Protein AF-A0A374C3P7-F1 (afdb_monomer_lite)

Structure (mmCIF, N/CA/C/O backbone):
data_AF-A0A374C3P7-F1
#
_entry.id   AF-A0A374C3P7-F1
#
loop_
_atom_site.group_PDB
_atom_site.id
_atom_site.type_symbol
_atom_site.label_atom_id
_atom_site.label_alt_id
_atom_site.label_comp_id
_atom_site.label_asym_id
_atom_site.label_entity_id
_atom_site.label_seq_id
_atom_site.pdbx_PDB_ins_code
_atom_site.Cartn_x
_atom_site.Cartn_y
_atom_site.Cartn_z
_atom_site.occupancy
_atom_site.B_iso_or_equiv
_atom_site.auth_seq_id
_atom_site.auth_comp_id
_atom_site.auth_asym_id
_atom_site.auth_atom_id
_atom_site.pdbx_PDB_model_num
ATOM 1 N N . MET A 1 1 ? -23.622 -19.305 -18.055 1.00 50.78 1 MET A N 1
ATOM 2 C CA . MET A 1 1 ? -22.420 -1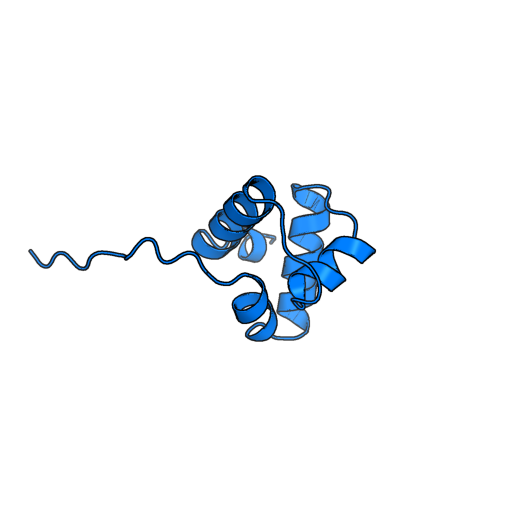9.431 -17.206 1.00 50.78 1 MET A CA 1
ATOM 3 C C . MET A 1 1 ? -21.246 -18.920 -18.022 1.00 50.78 1 MET A C 1
ATOM 5 O O . MET A 1 1 ? -20.993 -19.491 -19.070 1.00 50.78 1 MET A O 1
ATOM 9 N N . GLN A 1 2 ? -20.608 -17.817 -17.629 1.00 37.53 2 GLN A N 1
ATOM 10 C CA . GLN A 1 2 ? -19.387 -17.340 -18.288 1.00 37.53 2 GLN A CA 1
ATOM 11 C C . GLN A 1 2 ? -18.293 -17.255 -17.227 1.00 37.53 2 GLN A C 1
ATOM 13 O O . GLN A 1 2 ? -18.354 -16.448 -16.301 1.00 37.53 2 GLN A O 1
ATOM 18 N N . GLN A 1 3 ? -17.364 -18.202 -17.323 1.00 47.50 3 GLN A N 1
ATOM 19 C 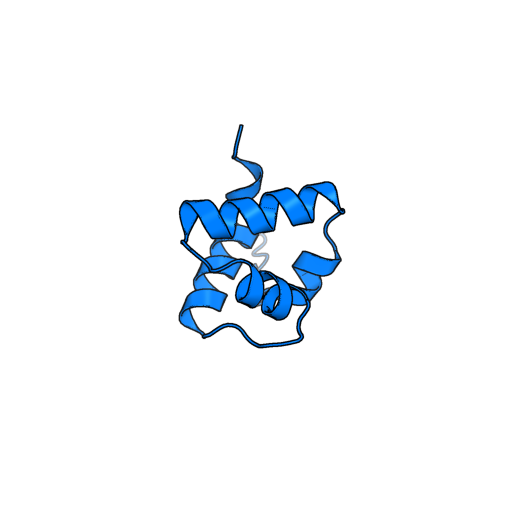CA . GLN A 1 3 ? -16.174 -18.321 -16.500 1.00 47.50 3 GLN A CA 1
ATOM 20 C C . GLN A 1 3 ? -15.161 -17.283 -16.993 1.00 47.50 3 GLN A C 1
ATOM 22 O O . GLN A 1 3 ? -14.398 -17.557 -17.913 1.00 47.50 3 GLN A O 1
ATOM 27 N N . ASN A 1 4 ? -15.132 -16.093 -16.396 1.00 42.12 4 ASN A N 1
ATOM 28 C CA . ASN A 1 4 ? -13.994 -15.199 -16.590 1.00 42.12 4 ASN A CA 1
ATOM 29 C C . ASN A 1 4 ? -12.961 -15.528 -15.521 1.00 42.12 4 ASN A C 1
ATOM 31 O O . ASN A 1 4 ? -13.059 -15.076 -14.381 1.00 42.12 4 ASN A O 1
ATOM 35 N N . GLY A 1 5 ? -11.995 -16.370 -15.896 1.00 42.91 5 GLY A N 1
ATOM 36 C CA . GLY A 1 5 ? -10.806 -16.631 -15.105 1.00 42.91 5 GLY A CA 1
ATOM 37 C C . GLY A 1 5 ? -10.147 -15.308 -14.738 1.00 42.91 5 GLY A C 1
ATOM 38 O O . GLY A 1 5 ? -9.492 -14.678 -15.567 1.00 42.91 5 GLY A O 1
ATOM 39 N N . VAL A 1 6 ? -10.332 -14.889 -13.487 1.00 48.75 6 VAL A N 1
ATOM 40 C CA . VAL A 1 6 ? -9.476 -13.899 -12.844 1.00 48.75 6 VAL A CA 1
ATOM 41 C C . VAL A 1 6 ? -8.121 -14.577 -12.774 1.00 48.75 6 VAL A C 1
ATOM 43 O O . VAL A 1 6 ? -7.843 -15.344 -11.853 1.00 48.75 6 VAL A O 1
ATOM 46 N N . LYS A 1 7 ? -7.317 -14.389 -13.823 1.00 48.53 7 LYS A N 1
ATOM 47 C CA . LYS A 1 7 ? -5.922 -14.796 -13.824 1.00 48.53 7 LYS A CA 1
ATOM 48 C C . LYS A 1 7 ? -5.350 -14.269 -12.515 1.00 48.53 7 LYS A C 1
ATOM 50 O O . LYS A 1 7 ? -5.504 -13.090 -12.196 1.00 48.53 7 LYS A O 1
ATOM 55 N N . ASN A 1 8 ? -4.754 -15.153 -11.725 1.00 54.28 8 ASN A N 1
ATOM 56 C CA . ASN A 1 8 ? -3.940 -14.779 -10.576 1.00 54.28 8 ASN A CA 1
ATOM 57 C C . ASN A 1 8 ? -2.664 -14.083 -11.083 1.00 54.28 8 ASN A C 1
ATOM 59 O O . ASN A 1 8 ? -1.558 -14.530 -10.810 1.00 54.28 8 ASN A O 1
ATOM 63 N N . GLU A 1 9 ? -2.814 -13.028 -11.884 1.00 64.44 9 GLU A N 1
ATOM 64 C CA . GLU A 1 9 ? -1.716 -12.177 -12.292 1.00 64.44 9 GLU A CA 1
ATOM 65 C C . GLU A 1 9 ? -1.252 -11.447 -11.041 1.00 64.44 9 GLU A C 1
ATOM 67 O O . GLU A 1 9 ? -1.982 -10.666 -10.424 1.00 64.44 9 GLU A O 1
ATOM 72 N N . THR A 1 10 ? -0.041 -11.794 -10.619 1.00 69.50 10 THR A N 1
ATOM 73 C CA . THR A 1 10 ? 0.696 -11.063 -9.601 1.00 69.50 10 THR A CA 1
ATOM 74 C C . THR A 1 10 ? 0.783 -9.613 -10.054 1.00 69.50 10 THR A C 1
ATOM 76 O O . THR A 1 10 ? 1.365 -9.319 -11.098 1.00 69.50 10 THR A O 1
ATOM 79 N N . ILE A 1 11 ? 0.193 -8.704 -9.282 1.00 83.00 11 ILE A N 1
ATOM 80 C CA . ILE A 1 11 ? 0.260 -7.279 -9.579 1.00 83.00 11 ILE A CA 1
ATOM 81 C C . ILE A 1 11 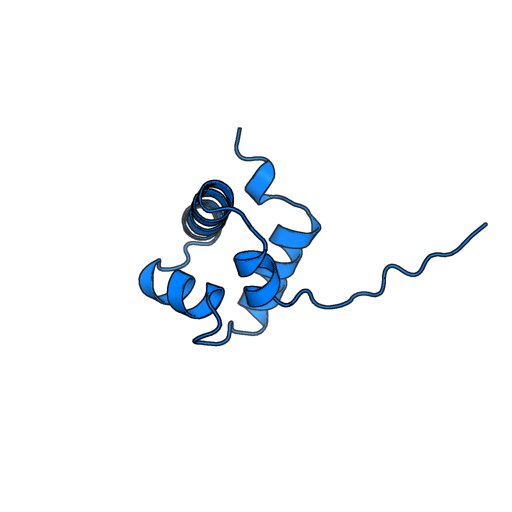? 1.701 -6.843 -9.336 1.00 83.00 11 ILE A C 1
ATOM 83 O O . ILE A 1 11 ? 2.284 -7.104 -8.276 1.00 83.00 11 ILE A O 1
ATOM 87 N N . ASN A 1 12 ? 2.284 -6.153 -10.315 1.00 89.31 12 ASN A N 1
ATOM 88 C CA . ASN A 1 12 ? 3.549 -5.476 -10.101 1.00 89.31 12 ASN A CA 1
ATOM 89 C C . ASN A 1 12 ? 3.311 -4.306 -9.134 1.00 89.31 12 ASN A C 1
ATOM 91 O O . ASN A 1 12 ? 2.696 -3.301 -9.488 1.00 89.31 12 ASN A O 1
ATOM 95 N N . ILE A 1 13 ? 3.779 -4.458 -7.893 1.00 91.25 13 ILE A N 1
ATOM 96 C CA . ILE A 1 13 ? 3.556 -3.497 -6.802 1.00 91.25 13 ILE A CA 1
ATOM 97 C C . ILE A 1 13 ? 4.068 -2.105 -7.177 1.00 91.25 13 ILE A C 1
ATOM 99 O O . ILE A 1 13 ? 3.429 -1.109 -6.839 1.00 91.25 13 ILE A O 1
ATOM 103 N N . SER A 1 14 ? 5.209 -2.026 -7.865 1.00 91.88 14 SER A N 1
ATOM 104 C CA . SER A 1 14 ? 5.807 -0.750 -8.248 1.00 91.88 14 SER A CA 1
ATOM 105 C C . SER A 1 14 ? 5.024 -0.057 -9.354 1.00 91.88 14 SER A C 1
ATOM 107 O O . SER A 1 14 ? 4.849 1.159 -9.298 1.00 91.88 14 SER A O 1
ATOM 109 N N . ASP A 1 15 ? 4.520 -0.818 -10.324 1.00 90.88 15 ASP A N 1
ATOM 110 C CA . ASP A 1 15 ? 3.663 -0.288 -11.386 1.00 90.88 15 ASP A CA 1
ATOM 111 C C . ASP A 1 15 ? 2.345 0.250 -10.812 1.00 90.88 15 ASP A C 1
ATOM 113 O O . ASP A 1 15 ? 2.005 1.417 -11.005 1.00 90.88 15 ASP A O 1
ATOM 117 N N . TYR A 1 16 ? 1.693 -0.544 -9.956 1.00 92.06 16 TYR A N 1
ATOM 118 C CA . TYR A 1 16 ? 0.503 -0.122 -9.222 1.00 92.06 16 TYR A CA 1
ATOM 119 C C . TYR A 1 16 ? 0.756 1.133 -8.377 1.00 92.06 16 TYR A C 1
ATOM 121 O O . TYR A 1 16 ? -0.018 2.083 -8.405 1.00 92.06 16 TYR A O 1
ATOM 129 N N . TYR A 1 17 ? 1.859 1.184 -7.628 1.00 92.25 17 TYR A N 1
ATOM 130 C CA . TYR A 1 17 ? 2.176 2.359 -6.817 1.00 92.25 17 TYR A CA 1
ATOM 131 C C . TYR A 1 17 ? 2.399 3.611 -7.677 1.00 92.25 17 TYR A C 1
ATOM 133 O O . TYR A 1 17 ? 2.007 4.713 -7.287 1.00 92.25 17 TYR A O 1
ATOM 141 N N . ARG A 1 18 ? 2.991 3.455 -8.867 1.00 90.94 18 ARG A N 1
ATOM 142 C CA . ARG A 1 18 ? 3.168 4.544 -9.835 1.00 90.94 18 ARG A CA 1
ATOM 143 C C . ARG A 1 18 ? 1.853 4.969 -10.491 1.00 90.94 18 ARG A C 1
ATOM 145 O O . ARG A 1 18 ? 1.738 6.145 -10.825 1.00 90.94 18 ARG A O 1
ATOM 152 N N . SER A 1 19 ? 0.861 4.091 -10.616 1.00 92.81 19 SER A N 1
ATOM 153 C CA . SER A 1 19 ? -0.459 4.472 -11.134 1.00 92.81 19 SER A CA 1
ATOM 154 C C . SER A 1 19 ? -1.306 5.266 -10.131 1.00 92.81 19 SER A C 1
ATOM 156 O O . SER A 1 19 ? -2.276 5.894 -10.537 1.00 92.81 19 SER A O 1
ATOM 158 N N . LEU A 1 20 ? -0.966 5.246 -8.836 1.00 92.12 20 LEU A N 1
ATOM 159 C CA . LEU A 1 20 ? -1.667 6.017 -7.803 1.00 92.12 20 LEU A CA 1
ATOM 160 C C . LEU A 1 20 ? -1.329 7.513 -7.860 1.00 92.12 20 LEU A C 1
ATOM 162 O O . LEU A 1 20 ? -0.175 7.895 -8.093 1.00 92.12 20 LEU A O 1
ATOM 166 N N . ASP A 1 21 ? -2.303 8.349 -7.503 1.00 92.31 21 ASP A N 1
ATOM 167 C CA . ASP A 1 21 ? -2.108 9.782 -7.280 1.00 92.31 21 ASP A CA 1
ATOM 168 C C . ASP A 1 21 ? -1.252 10.078 -6.040 1.00 92.31 21 ASP A C 1
ATOM 170 O O . ASP A 1 21 ? -1.118 9.261 -5.128 1.00 92.31 21 ASP A O 1
ATOM 174 N N . LYS A 1 22 ? -0.714 11.302 -5.936 1.00 90.06 22 LYS A N 1
ATOM 175 C CA . LYS A 1 22 ? 0.141 11.715 -4.802 1.00 90.06 22 LYS A CA 1
ATOM 176 C C . LYS A 1 22 ? -0.512 11.462 -3.434 1.00 90.06 22 LYS A C 1
ATOM 178 O O . LYS A 1 22 ? 0.163 11.004 -2.512 1.00 90.06 22 LYS A O 1
ATOM 183 N N . SER A 1 23 ? -1.810 11.750 -3.299 1.00 90.00 23 SER A N 1
ATOM 184 C CA . SER A 1 23 ? -2.557 11.509 -2.055 1.00 90.00 23 SER A CA 1
ATOM 185 C C . SER A 1 23 ? -2.732 10.014 -1.777 1.00 90.00 23 SER A C 1
ATOM 187 O O . SER A 1 23 ? -2.506 9.558 -0.657 1.00 90.00 23 SER A O 1
ATOM 189 N N . GLU A 1 24 ? -3.067 9.231 -2.803 1.00 92.25 24 GLU A N 1
ATOM 190 C CA . GLU A 1 24 ? -3.235 7.783 -2.689 1.00 92.25 24 GLU A CA 1
ATOM 191 C C . GLU A 1 24 ? -1.920 7.076 -2.353 1.00 92.25 24 GLU A C 1
ATOM 193 O O . GLU A 1 24 ? -1.902 6.209 -1.484 1.00 92.25 24 GLU A O 1
ATOM 198 N N . ARG A 1 25 ? -0.799 7.497 -2.947 1.00 91.44 25 ARG A N 1
ATOM 199 C CA . ARG A 1 25 ? 0.541 6.997 -2.603 1.00 91.44 25 ARG A CA 1
ATOM 200 C C . ARG A 1 25 ? 0.876 7.222 -1.132 1.00 91.44 25 ARG A C 1
ATOM 202 O O . ARG A 1 25 ? 1.390 6.317 -0.471 1.00 91.44 25 ARG A O 1
ATOM 209 N N . ALA A 1 26 ? 0.560 8.404 -0.601 1.00 90.56 26 ALA A N 1
ATOM 210 C CA . ALA A 1 26 ? 0.772 8.712 0.811 1.00 90.56 26 ALA A CA 1
ATOM 211 C C . ALA A 1 26 ? -0.111 7.835 1.716 1.00 90.56 26 ALA A C 1
ATOM 213 O O . ALA A 1 26 ? 0.381 7.273 2.691 1.00 90.56 26 ALA A O 1
ATOM 214 N N . LYS A 1 27 ? -1.392 7.645 1.368 1.00 91.75 27 LYS A N 1
ATOM 215 C CA . LYS A 1 27 ? -2.302 6.751 2.106 1.00 91.75 27 LYS A CA 1
ATOM 216 C C . LYS A 1 27 ? -1.823 5.302 2.080 1.00 91.75 27 LYS A C 1
ATOM 218 O O . LYS A 1 27 ? -1.711 4.676 3.126 1.00 91.75 27 LYS A O 1
ATOM 223 N N . PHE A 1 28 ? -1.482 4.791 0.901 1.00 92.50 28 PHE A N 1
ATOM 224 C CA . PHE A 1 28 ? -1.011 3.423 0.720 1.00 92.50 28 PHE A CA 1
ATOM 225 C C . PHE A 1 28 ? 0.276 3.149 1.502 1.00 92.50 28 PHE A C 1
ATOM 227 O O . PHE A 1 28 ? 0.360 2.173 2.245 1.00 92.50 28 PHE A O 1
ATOM 234 N N . SER A 1 29 ? 1.269 4.033 1.385 1.00 91.38 29 SER A N 1
ATOM 235 C CA . SER A 1 29 ? 2.527 3.887 2.120 1.00 91.38 29 SER A CA 1
ATOM 236 C C . SER A 1 29 ? 2.334 4.022 3.633 1.00 91.38 29 SER A C 1
ATOM 238 O O . SER A 1 29 ? 2.953 3.268 4.380 1.00 91.38 29 SER A O 1
ATOM 240 N N . ASN A 1 30 ? 1.463 4.915 4.113 1.00 91.06 30 ASN A N 1
ATOM 241 C CA . ASN A 1 30 ? 1.126 5.010 5.538 1.00 91.06 30 ASN A CA 1
ATOM 242 C C . ASN A 1 30 ? 0.408 3.763 6.056 1.00 91.06 30 ASN A C 1
ATOM 244 O O . ASN A 1 30 ? 0.757 3.274 7.126 1.00 91.06 30 ASN A O 1
ATOM 248 N N . TYR A 1 31 ? -0.536 3.213 5.295 1.00 91.94 31 TYR A N 1
ATOM 249 C CA . TYR A 1 31 ? -1.235 1.984 5.662 1.00 91.94 31 TYR A CA 1
ATOM 250 C C . TYR A 1 31 ? -0.258 0.812 5.827 1.00 91.94 31 TYR A C 1
ATOM 252 O O . TYR A 1 31 ? -0.274 0.118 6.841 1.00 91.94 31 TYR A O 1
ATOM 260 N N . LEU A 1 32 ? 0.660 0.635 4.869 1.00 91.00 32 LEU A N 1
ATOM 261 C CA . LEU A 1 3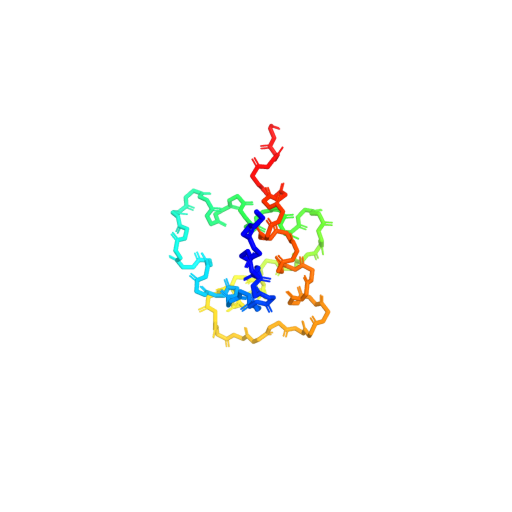2 ? 1.689 -0.405 4.947 1.00 91.00 32 LEU A CA 1
ATOM 262 C C . LEU A 1 32 ? 2.622 -0.216 6.155 1.00 91.00 32 LEU A C 1
ATOM 264 O O . LEU A 1 32 ? 2.996 -1.194 6.795 1.00 91.00 32 LEU A O 1
ATOM 268 N N . GLN A 1 33 ? 2.966 1.024 6.507 1.00 89.94 33 GLN A N 1
ATOM 269 C CA . GLN A 1 33 ? 3.761 1.306 7.707 1.00 89.94 33 GLN A CA 1
ATOM 270 C C . GLN A 1 33 ? 2.998 1.005 9.000 1.00 89.94 33 GLN A C 1
ATOM 272 O O . GLN A 1 33 ? 3.562 0.403 9.904 1.00 89.94 33 GLN A O 1
ATOM 277 N N . LYS A 1 34 ? 1.730 1.420 9.101 1.00 89.00 34 LYS A N 1
ATOM 278 C CA . LYS A 1 34 ? 0.933 1.273 10.327 1.00 89.00 34 LYS A CA 1
ATOM 279 C C . LYS A 1 34 ? 0.503 -0.168 10.586 1.00 89.00 34 LYS A C 1
ATOM 281 O O . LYS A 1 34 ? 0.549 -0.616 11.722 1.00 89.00 34 LYS A O 1
ATOM 286 N N . VAL A 1 35 ? 0.032 -0.862 9.551 1.00 88.50 35 VAL A N 1
ATOM 287 C CA . VAL A 1 35 ? -0.609 -2.181 9.694 1.00 88.50 35 VAL A CA 1
ATOM 288 C C . VAL A 1 35 ? 0.402 -3.318 9.605 1.00 88.50 35 VAL A C 1
ATOM 290 O O . VAL A 1 35 ? 0.226 -4.345 10.252 1.00 88.50 35 VAL A O 1
ATOM 293 N N . TYR A 1 36 ? 1.461 -3.138 8.815 1.00 84.56 36 TYR A N 1
ATOM 294 C CA . TYR A 1 36 ? 2.460 -4.177 8.552 1.00 84.56 36 TYR A CA 1
ATOM 295 C C . TYR A 1 36 ? 3.867 -3.792 9.030 1.00 84.56 36 TYR A C 1
ATOM 297 O O . TYR A 1 36 ? 4.829 -4.479 8.697 1.00 84.56 36 TYR A O 1
ATOM 305 N N . GLU A 1 37 ? 3.996 -2.694 9.785 1.00 83.19 37 GLU A N 1
ATOM 306 C CA . GLU A 1 37 ? 5.240 -2.243 10.435 1.00 83.19 37 GLU A CA 1
ATOM 307 C C . GLU A 1 37 ? 6.445 -2.096 9.483 1.00 83.19 37 GLU A C 1
ATOM 309 O O . GLU A 1 37 ? 7.613 -2.191 9.876 1.00 83.19 37 GLU A O 1
ATOM 314 N N . PHE A 1 38 ? 6.191 -1.826 8.197 1.00 83.62 38 PHE A N 1
ATOM 315 C CA . PHE A 1 38 ? 7.258 -1.587 7.228 1.00 83.62 38 PHE A CA 1
ATOM 316 C C . PHE A 1 38 ? 8.034 -0.303 7.561 1.00 83.62 38 PHE A C 1
ATOM 318 O O . PHE A 1 38 ? 7.454 0.757 7.779 1.00 83.62 38 PHE A O 1
ATOM 325 N N . ARG A 1 39 ? 9.373 -0.349 7.503 1.00 82.12 39 ARG A N 1
ATOM 326 C CA . ARG A 1 39 ? 10.211 0.857 7.656 1.00 82.12 39 ARG A CA 1
ATOM 327 C C . ARG A 1 39 ? 10.104 1.774 6.434 1.00 82.12 39 ARG A C 1
ATOM 329 O O . ARG A 1 39 ? 10.420 1.347 5.321 1.00 82.12 39 ARG A O 1
ATOM 336 N N . TYR A 1 40 ? 9.777 3.050 6.656 1.00 72.44 40 TYR A N 1
ATOM 337 C CA . TYR A 1 40 ? 9.529 4.056 5.610 1.00 72.44 40 TYR A CA 1
ATOM 338 C C . TYR A 1 40 ? 10.622 4.152 4.534 1.00 72.44 40 TYR A C 1
ATOM 340 O O . TYR A 1 40 ? 10.332 4.035 3.343 1.00 72.44 40 TYR A O 1
ATOM 348 N N . SER A 1 41 ? 11.888 4.312 4.934 1.00 73.31 41 SER A N 1
ATOM 349 C CA . SER A 1 41 ? 13.006 4.524 3.999 1.00 73.31 41 SER A CA 1
ATOM 350 C C . SER A 1 41 ? 13.190 3.350 3.030 1.00 73.31 41 SER A C 1
ATOM 352 O O . SER A 1 41 ? 13.469 3.530 1.842 1.00 73.31 41 SER A O 1
ATOM 354 N N . THR A 1 42 ? 12.975 2.129 3.522 1.00 79.62 42 THR A N 1
ATOM 355 C CA . THR A 1 42 ? 13.045 0.905 2.719 1.00 79.62 42 THR A CA 1
ATOM 356 C C . THR A 1 42 ? 11.786 0.730 1.877 1.00 79.62 42 THR A C 1
ATOM 358 O O . THR A 1 42 ? 11.880 0.345 0.713 1.00 79.62 42 THR A O 1
ATOM 361 N N . LEU A 1 43 ? 10.618 1.042 2.442 1.00 87.44 43 LEU A N 1
ATOM 362 C CA . LEU A 1 43 ? 9.331 0.928 1.768 1.00 87.44 43 LEU A CA 1
ATOM 363 C C . LEU A 1 43 ? 9.262 1.844 0.545 1.00 87.44 43 LEU A C 1
ATOM 365 O O . LEU A 1 43 ? 8.963 1.363 -0.540 1.00 87.44 43 LEU A O 1
ATOM 369 N N . ASN A 1 44 ? 9.605 3.127 0.677 1.00 86.12 44 ASN A N 1
ATOM 370 C CA . ASN A 1 44 ? 9.546 4.065 -0.447 1.00 86.12 44 ASN A CA 1
ATOM 371 C C . ASN A 1 44 ? 10.493 3.654 -1.589 1.00 86.12 44 ASN A C 1
ATOM 373 O O . ASN A 1 44 ? 10.119 3.711 -2.759 1.00 86.12 44 ASN A O 1
ATOM 377 N N . THR A 1 45 ? 11.693 3.174 -1.258 1.00 87.56 45 THR A N 1
ATOM 378 C CA . THR A 1 45 ? 12.663 2.666 -2.243 1.00 87.56 45 THR A CA 1
ATOM 379 C C . THR A 1 45 ? 12.110 1.451 -2.997 1.00 87.56 45 THR A C 1
ATOM 381 O O . THR A 1 45 ? 12.202 1.386 -4.224 1.00 87.56 45 THR A O 1
ATOM 384 N N . LYS A 1 46 ? 11.486 0.507 -2.278 1.00 89.94 46 LYS A N 1
ATOM 385 C CA . LYS A 1 46 ? 10.895 -0.702 -2.869 1.00 89.94 46 LYS A CA 1
ATOM 386 C C . LYS A 1 46 ? 9.631 -0.411 -3.683 1.00 89.94 46 LYS A C 1
ATOM 388 O O . LYS A 1 46 ? 9.492 -0.881 -4.806 1.00 89.94 46 LYS A O 1
ATOM 393 N N . LEU A 1 47 ? 8.740 0.434 -3.168 1.00 90.75 47 LEU A N 1
ATOM 394 C CA . LEU A 1 47 ? 7.522 0.857 -3.864 1.00 90.75 47 LEU A CA 1
ATOM 395 C C . LEU A 1 47 ? 7.829 1.582 -5.178 1.00 90.75 47 LEU A C 1
ATOM 397 O O . LEU A 1 47 ? 7.128 1.383 -6.161 1.00 90.75 47 LEU A O 1
ATOM 401 N N . ASN A 1 48 ? 8.909 2.362 -5.242 1.00 89.00 48 ASN A N 1
ATOM 402 C CA . ASN A 1 48 ? 9.335 3.004 -6.489 1.00 89.00 48 ASN A CA 1
ATOM 403 C C . ASN A 1 48 ? 10.088 2.063 -7.451 1.00 89.00 48 ASN A C 1
ATOM 405 O O . ASN A 1 48 ? 10.433 2.489 -8.553 1.00 89.00 48 ASN A O 1
ATOM 409 N N . GLY A 1 49 ? 10.324 0.802 -7.072 1.00 88.06 49 GLY A N 1
ATOM 410 C CA . GLY A 1 49 ? 10.972 -0.207 -7.916 1.00 88.06 49 GLY A CA 1
ATOM 411 C C . GLY A 1 49 ? 12.501 -0.158 -7.911 1.00 88.06 49 GLY A C 1
ATOM 412 O O . GLY A 1 49 ? 13.129 -0.796 -8.745 1.00 88.06 49 GLY A O 1
ATOM 413 N N . HIS A 1 50 ? 13.124 0.576 -6.982 1.00 88.25 50 HIS A N 1
ATOM 414 C CA . HIS A 1 50 ? 14.590 0.594 -6.848 1.00 88.25 50 HIS A CA 1
ATOM 415 C C . HIS A 1 50 ? 15.129 -0.631 -6.097 1.00 88.25 50 HIS A C 1
ATOM 417 O O . HIS A 1 50 ? 16.329 -0.892 -6.116 1.00 88.25 50 HIS A O 1
ATOM 423 N N . ARG A 1 51 ? 14.258 -1.351 -5.380 1.00 86.31 51 ARG A N 1
ATOM 424 C CA . ARG A 1 51 ? 14.563 -2.605 -4.685 1.00 86.31 51 ARG A CA 1
ATOM 425 C C . ARG A 1 51 ? 13.357 -3.527 -4.731 1.00 86.31 51 ARG A C 1
ATOM 427 O O . ARG A 1 51 ? 12.222 -3.063 -4.694 1.00 86.31 51 ARG A O 1
ATOM 434 N N . GLU A 1 52 ? 13.611 -4.824 -4.719 1.00 85.88 52 GLU A N 1
ATOM 435 C CA . GLU A 1 52 ? 12.551 -5.826 -4.696 1.00 85.88 52 GLU A CA 1
ATOM 436 C C . GLU A 1 52 ? 12.025 -6.071 -3.272 1.00 85.88 52 GLU A C 1
ATOM 438 O O . GLU A 1 52 ? 12.720 -5.900 -2.259 1.00 85.88 52 GLU A O 1
ATOM 443 N N . PHE A 1 53 ? 10.752 -6.453 -3.189 1.00 87.12 53 PHE A N 1
ATOM 444 C CA . PHE A 1 53 ? 10.170 -6.999 -1.969 1.00 87.12 53 PHE A CA 1
ATOM 445 C C . PHE A 1 53 ? 10.581 -8.463 -1.817 1.00 87.12 53 PHE A C 1
ATOM 447 O O . PHE A 1 53 ? 10.757 -9.173 -2.802 1.00 87.12 53 PHE A O 1
ATOM 454 N N . ASN A 1 54 ? 10.703 -8.929 -0.574 1.00 88.31 54 ASN A N 1
ATOM 455 C CA . ASN A 1 54 ? 10.822 -10.363 -0.339 1.00 88.31 54 ASN A CA 1
ATOM 456 C C . ASN A 1 54 ? 9.506 -11.033 -0.752 1.00 88.31 54 ASN A C 1
ATOM 458 O O . ASN A 1 54 ? 8.456 -10.399 -0.654 1.00 88.31 54 ASN A O 1
ATOM 462 N N . VAL A 1 55 ? 9.539 -12.312 -1.133 1.00 86.56 55 VAL A N 1
ATOM 463 C CA . VAL A 1 55 ? 8.350 -13.048 -1.613 1.00 86.56 55 VAL A CA 1
ATOM 464 C C . VAL A 1 55 ? 7.156 -12.896 -0.662 1.00 86.56 55 VAL A C 1
ATOM 466 O O . VAL A 1 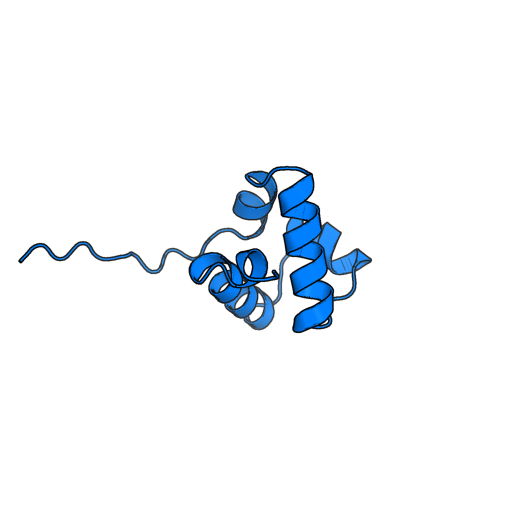55 ? 6.068 -12.521 -1.091 1.00 86.56 55 VAL A O 1
ATOM 469 N N . ARG A 1 56 ? 7.385 -13.061 0.648 1.00 86.44 56 ARG A N 1
ATOM 470 C CA . ARG A 1 56 ? 6.345 -12.919 1.678 1.00 86.44 56 ARG A CA 1
ATOM 471 C C . ARG A 1 56 ? 5.747 -11.509 1.737 1.00 86.44 56 ARG A C 1
ATOM 473 O O . ARG A 1 56 ? 4.530 -11.364 1.799 1.00 86.44 56 ARG A O 1
ATOM 480 N N . ASP A 1 57 ? 6.590 -10.478 1.700 1.00 87.88 57 ASP A N 1
ATOM 481 C CA . ASP A 1 57 ? 6.138 -9.080 1.708 1.00 87.88 57 ASP A CA 1
ATOM 482 C C . ASP A 1 57 ? 5.351 -8.768 0.431 1.00 87.88 57 ASP A C 1
ATOM 484 O O . ASP A 1 57 ? 4.303 -8.125 0.476 1.00 87.88 57 ASP A O 1
ATOM 488 N N . ALA A 1 58 ? 5.840 -9.256 -0.711 1.00 89.56 58 ALA A N 1
ATOM 489 C CA . ALA A 1 58 ? 5.213 -9.054 -2.006 1.00 89.56 58 ALA A CA 1
ATOM 490 C C . ALA A 1 58 ? 3.824 -9.703 -2.072 1.00 89.56 58 ALA A C 1
ATOM 492 O O . ALA A 1 58 ? 2.895 -9.087 -2.596 1.00 89.56 58 ALA A O 1
ATOM 493 N N . GLU A 1 59 ? 3.654 -10.907 -1.518 1.00 89.88 59 GLU A N 1
ATOM 494 C CA . GLU A 1 59 ? 2.350 -11.570 -1.420 1.00 89.88 59 GLU A CA 1
ATOM 495 C C . GLU A 1 59 ? 1.373 -10.790 -0.540 1.00 89.88 59 GLU A C 1
ATOM 497 O O . GLU A 1 59 ? 0.231 -10.556 -0.942 1.00 89.88 59 GLU A O 1
ATOM 502 N N . VAL A 1 60 ? 1.819 -10.339 0.635 1.00 90.06 60 VAL A N 1
ATOM 503 C CA . VAL A 1 60 ? 0.986 -9.550 1.551 1.00 90.06 60 VAL A CA 1
ATOM 504 C C . VAL A 1 60 ? 0.536 -8.250 0.885 1.00 90.06 60 VAL A C 1
ATOM 506 O O . VAL A 1 60 ? -0.656 -7.943 0.874 1.00 90.06 60 VAL A O 1
ATOM 509 N N . ILE A 1 61 ? 1.457 -7.512 0.265 1.00 90.69 61 ILE A N 1
ATOM 510 C CA . ILE A 1 61 ? 1.135 -6.254 -0.417 1.00 90.69 61 ILE A CA 1
ATOM 511 C C . ILE A 1 61 ? 0.209 -6.508 -1.613 1.00 90.69 61 ILE A C 1
ATOM 513 O O . ILE A 1 61 ? -0.751 -5.764 -1.810 1.00 90.69 61 ILE A O 1
ATOM 517 N N . ASN A 1 62 ? 0.416 -7.590 -2.368 1.00 91.19 62 ASN A N 1
ATOM 518 C CA . ASN A 1 62 ? -0.509 -7.999 -3.424 1.00 91.19 62 ASN A CA 1
ATOM 519 C C . ASN A 1 62 ? -1.923 -8.245 -2.884 1.00 91.19 62 ASN A C 1
ATOM 521 O O . ASN A 1 62 ? -2.896 -7.803 -3.493 1.00 91.19 62 ASN A O 1
ATOM 525 N N . GLN A 1 63 ? -2.066 -8.899 -1.729 1.00 90.62 63 GLN A N 1
ATOM 526 C CA . GLN A 1 63 ? -3.376 -9.075 -1.098 1.00 90.62 63 GLN A CA 1
ATOM 527 C C . GLN A 1 63 ? -3.994 -7.741 -0.666 1.00 90.62 63 GLN A C 1
ATOM 529 O O . GLN A 1 63 ? -5.186 -7.532 -0.897 1.00 90.62 63 GLN A O 1
ATOM 534 N N . VAL A 1 64 ? -3.201 -6.829 -0.091 1.00 90.81 64 VAL A N 1
ATOM 535 C CA . VAL A 1 64 ? -3.645 -5.476 0.292 1.00 90.81 64 VAL A CA 1
ATOM 536 C C . VAL A 1 64 ? -4.165 -4.704 -0.919 1.00 90.81 64 VAL A C 1
ATOM 538 O O . VAL A 1 64 ? -5.213 -4.064 -0.827 1.00 90.81 64 VAL A O 1
ATOM 541 N N . ILE A 1 65 ? -3.464 -4.784 -2.054 1.00 91.50 65 ILE A N 1
ATOM 542 C CA . ILE A 1 65 ? -3.862 -4.145 -3.312 1.00 91.50 65 ILE A CA 1
ATOM 543 C C . ILE A 1 65 ? -5.155 -4.774 -3.840 1.00 91.50 65 ILE A C 1
ATOM 545 O O . ILE A 1 65 ? -6.131 -4.060 -4.063 1.00 91.50 65 ILE A O 1
ATOM 549 N N . ARG A 1 66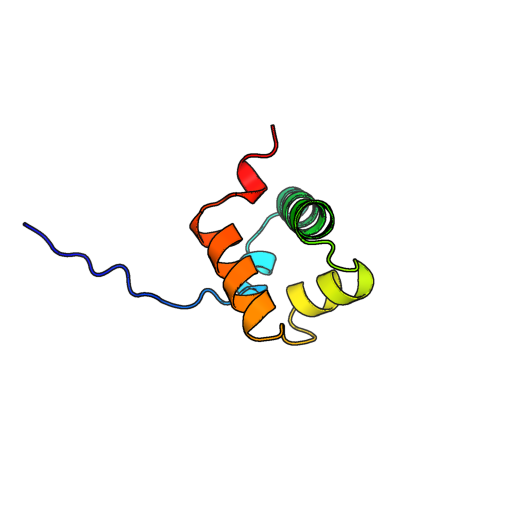 ? -5.197 -6.106 -3.981 1.00 88.69 66 ARG A N 1
ATOM 550 C CA . ARG A 1 66 ? -6.351 -6.837 -4.544 1.00 88.69 66 ARG A CA 1
ATOM 551 C C . ARG A 1 66 ? -7.627 -6.639 -3.731 1.00 88.69 66 ARG A C 1
ATOM 553 O O . ARG A 1 66 ? -8.699 -6.498 -4.306 1.00 88.69 66 ARG A O 1
ATOM 560 N N . LYS A 1 67 ? -7.516 -6.635 -2.402 1.00 88.38 67 LYS A N 1
ATOM 561 C CA . LYS A 1 67 ? -8.653 -6.429 -1.493 1.00 88.38 67 LYS A CA 1
ATOM 562 C C . LYS A 1 67 ? -8.940 -4.947 -1.225 1.00 88.38 67 LYS A C 1
ATOM 564 O O . LYS A 1 67 ? -9.927 -4.641 -0.566 1.00 88.38 67 LYS A O 1
ATOM 569 N N . GLY A 1 68 ? -8.082 -4.037 -1.694 1.00 89.06 68 GLY A N 1
ATOM 570 C CA . GLY A 1 68 ? -8.218 -2.600 -1.467 1.00 89.06 68 GLY A CA 1
ATOM 571 C C . GLY A 1 68 ? -8.219 -2.204 0.013 1.00 89.06 68 GLY A C 1
ATOM 572 O O . GLY A 1 68 ? -8.842 -1.206 0.359 1.00 89.06 68 GLY A O 1
ATOM 573 N N . LEU A 1 69 ? -7.546 -2.963 0.889 1.00 87.94 69 LEU A N 1
ATOM 574 C CA . LEU A 1 69 ? -7.638 -2.781 2.350 1.00 87.94 69 LEU A CA 1
ATOM 575 C C . LEU A 1 69 ? -7.187 -1.385 2.793 1.00 87.94 69 LEU A C 1
ATOM 577 O O . LEU A 1 69 ? -7.769 -0.780 3.685 1.00 87.94 69 LEU A O 1
ATOM 581 N N . TRP A 1 70 ? -6.189 -0.838 2.105 1.00 90.31 70 TRP A N 1
ATOM 582 C CA . TRP A 1 70 ? -5.661 0.501 2.352 1.00 90.31 70 TRP A CA 1
ATOM 583 C C . TRP A 1 70 ? -6.641 1.630 1.991 1.00 90.31 70 TRP A C 1
ATOM 585 O O . TRP A 1 70 ? -6.492 2.749 2.474 1.00 90.31 70 TRP A O 1
ATOM 595 N N . LYS A 1 71 ? -7.648 1.357 1.147 1.00 87.06 71 LYS A N 1
ATOM 596 C CA . LYS A 1 71 ? -8.716 2.313 0.812 1.00 87.06 71 LYS A CA 1
ATOM 597 C C . LYS A 1 71 ? -9.814 2.355 1.879 1.00 87.06 71 LYS A C 1
ATOM 599 O O . LYS A 1 71 ? -10.669 3.231 1.819 1.00 87.06 71 LYS A O 1
ATOM 604 N N . GLN A 1 72 ? -9.810 1.407 2.820 1.00 73.75 72 GLN A N 1
ATOM 605 C CA . GLN A 1 72 ? -10.837 1.262 3.855 1.00 73.75 72 GLN A CA 1
ATOM 606 C C . GLN A 1 72 ? -10.498 1.995 5.164 1.00 73.75 72 GLN A C 1
ATOM 608 O O . GLN A 1 72 ? -11.330 1.988 6.069 1.00 73.75 72 GLN A O 1
ATOM 613 N N . GLU A 1 73 ? -9.327 2.642 5.279 1.00 57.03 73 GLU A N 1
ATOM 614 C CA . GLU A 1 73 ? -9.035 3.563 6.392 1.00 57.03 73 GLU A CA 1
ATOM 615 C C . GLU A 1 73 ? -9.974 4.786 6.263 1.00 57.03 73 GLU A C 1
ATOM 617 O O . GLU A 1 73 ? -9.741 5.679 5.442 1.00 57.03 73 GLU A O 1
ATOM 622 N N . ARG A 1 74 ? -11.093 4.748 7.006 1.00 47.72 74 ARG A N 1
ATOM 623 C CA . ARG A 1 74 ? -12.039 5.857 7.223 1.00 47.72 74 ARG A CA 1
ATOM 624 C C . ARG A 1 74 ? -11.531 6.792 8.308 1.00 47.72 74 ARG A C 1
ATOM 626 O O . ARG A 1 74 ? -10.970 6.276 9.298 1.00 47.72 74 ARG A O 1
#

Sequence (74 aa):
MQQNGVKNETINISDYYRSLDKSERAKFSNYLQKVYEFRYSTLNTKLNGHREFNVRDAEVINQVIRKGLWKQER

pLDDT: mean 82.23, std 14.78, range [37.53, 92.81]

Foldseek 3Di:
DDDPPPPPPQDPQLVVLVVDDPVLNVLLLVCCCPVVVDDNVVSVCCSNPVDDDDPVSSVVSSVCVVVVVSVPPD

Radius of gyration: 13.07 Å; chains: 1; bounding box: 37×31×29 Å

Secondary structure (DSSP, 8-state):
------------HHHHHHHS-HHHHHHHHHHHHHHH---HHHHHHHHTTSSPPPHHHHHHHHHHHHHTGGGG--